Protein AF-A0A6N6T5I9-F1 (afdb_monomer_lite)

Radius of gyration: 15.36 Å; chains: 1; bounding box: 31×39×27 Å

pLDDT: mean 90.08, std 11.07, range [45.84, 98.06]

Sequence (88 aa):
PAQFSCWWDAQAPRVRSRSAESLAAFIEVARGVLDGVTPDPTGGADHYHTIARPEYAMVWPPKWARGREGVTVGRHIFYRLGLSGARA

Secondary structure (DSSP, 8-state):
--SSGGGSGGGHHHHHT--HHHHHHHHHHHHHHHTT-S--TTSS--EEEESSPPTT-SSSS-GGGTT---EEETTEEEE---TTSS--

Foldseek 3Di:
DPLDVCPDPVCVVVVVPDDCVNCVVVVVVVVCVVVVNDDDQFVPFDDKDFPDDDPPDPDPDPPLCPPAQFDDDPRMTTHHQPPVNHDD

Structure (mmCIF, N/CA/C/O backbone):
data_AF-A0A6N6T5I9-F1
#
_entry.id   AF-A0A6N6T5I9-F1
#
loop_
_atom_site.group_PDB
_atom_site.id
_atom_site.type_symbol
_atom_site.label_atom_id
_atom_site.label_alt_id
_atom_site.label_comp_id
_atom_site.label_asym_id
_atom_site.label_entity_id
_atom_site.label_seq_id
_atom_site.pdbx_PDB_ins_code
_atom_site.Cartn_x
_atom_site.Cartn_y
_atom_site.Cartn_z
_atom_site.occupancy
_atom_site.B_iso_or_equiv
_atom_site.auth_seq_id
_atom_site.auth_comp_id
_atom_site.auth_asym_id
_atom_site.auth_atom_id
_atom_site.pdbx_PDB_model_num
ATOM 1 N N . PRO A 1 1 ? 11.107 -0.298 5.970 1.00 60.16 1 PRO A N 1
ATOM 2 C CA . PRO A 1 1 ? 10.918 1.158 6.212 1.00 60.16 1 PRO A CA 1
ATOM 3 C C . PRO A 1 1 ? 10.276 1.837 4.986 1.00 60.16 1 PRO A C 1
ATOM 5 O O . PRO A 1 1 ? 10.472 1.344 3.883 1.00 60.16 1 PRO A O 1
ATOM 8 N N . ALA A 1 2 ? 9.509 2.921 5.174 1.00 76.38 2 ALA A N 1
ATOM 9 C CA . ALA A 1 2 ? 8.815 3.672 4.106 1.00 76.38 2 ALA A CA 1
ATOM 10 C C . ALA A 1 2 ? 7.654 2.956 3.370 1.00 76.38 2 ALA A C 1
ATOM 12 O O . ALA A 1 2 ? 7.322 3.329 2.249 1.00 76.38 2 ALA A O 1
ATOM 13 N N . GLN A 1 3 ? 7.002 1.969 4.001 1.00 82.19 3 GLN A N 1
ATOM 14 C CA . GLN A 1 3 ? 5.843 1.273 3.415 1.00 82.19 3 GLN A CA 1
ATOM 15 C C . GLN A 1 3 ? 4.639 2.203 3.198 1.00 82.19 3 GLN A C 1
ATOM 17 O O . GLN A 1 3 ? 3.892 2.035 2.237 1.00 82.19 3 GLN A O 1
ATOM 22 N N . PHE A 1 4 ? 4.454 3.182 4.086 1.00 87.06 4 PHE A N 1
ATOM 23 C CA . PHE A 1 4 ? 3.396 4.179 3.981 1.00 87.06 4 PHE A CA 1
ATOM 24 C C . PHE A 1 4 ? 4.012 5.571 3.895 1.00 87.06 4 PHE A C 1
ATOM 26 O O . PHE A 1 4 ? 4.855 5.946 4.711 1.00 87.06 4 PHE A O 1
ATOM 33 N N . SER A 1 5 ? 3.570 6.355 2.913 1.00 83.88 5 SER A N 1
ATOM 34 C CA . SER A 1 5 ? 4.082 7.711 2.682 1.00 83.88 5 SER A CA 1
ATOM 35 C C . SER A 1 5 ? 3.768 8.671 3.830 1.00 83.88 5 SER A C 1
ATOM 37 O O . SER A 1 5 ? 4.502 9.632 4.039 1.00 83.88 5 SER A O 1
ATOM 39 N N . CYS A 1 6 ? 2.721 8.399 4.616 1.00 84.94 6 CYS A N 1
ATOM 40 C CA . CYS A 1 6 ? 2.372 9.189 5.798 1.00 84.94 6 CYS A CA 1
ATOM 41 C C . CYS A 1 6 ? 3.419 9.113 6.919 1.00 84.94 6 CYS A C 1
ATOM 43 O O . CYS A 1 6 ? 3.378 9.931 7.831 1.00 84.94 6 CYS A O 1
ATOM 45 N N . TRP A 1 7 ? 4.360 8.168 6.849 1.00 86.94 7 TRP A N 1
ATOM 46 C CA . TRP A 1 7 ? 5.485 8.080 7.779 1.00 86.94 7 TRP A CA 1
ATOM 47 C C . TRP A 1 7 ? 6.603 9.077 7.464 1.00 86.94 7 TRP A C 1
ATOM 49 O O . TRP A 1 7 ? 7.545 9.196 8.239 1.00 86.94 7 TRP A O 1
ATOM 59 N N . TRP A 1 8 ? 6.553 9.752 6.313 1.00 84.44 8 TRP A N 1
ATOM 60 C CA . TRP A 1 8 ? 7.580 10.713 5.919 1.00 84.44 8 TRP A CA 1
ATOM 61 C C . TRP A 1 8 ? 7.255 12.092 6.487 1.00 84.44 8 TRP A C 1
ATOM 63 O O . TRP A 1 8 ? 6.154 12.601 6.273 1.00 84.44 8 TRP A O 1
ATOM 73 N N . ASP A 1 9 ? 8.239 12.748 7.107 1.00 81.75 9 ASP A N 1
ATOM 74 C CA . ASP A 1 9 ? 8.070 14.090 7.686 1.00 81.75 9 ASP A CA 1
ATOM 75 C C . ASP A 1 9 ? 7.589 15.126 6.662 1.00 81.75 9 ASP A C 1
ATOM 77 O O . ASP A 1 9 ? 6.782 15.997 6.983 1.00 81.75 9 ASP A O 1
ATOM 81 N N . ALA A 1 10 ? 7.984 14.981 5.392 1.00 86.81 10 ALA A N 1
ATOM 82 C CA . ALA A 1 10 ? 7.504 15.829 4.300 1.00 86.81 10 ALA A CA 1
ATOM 83 C C . ALA A 1 10 ? 5.972 15.775 4.105 1.00 86.81 10 ALA A C 1
ATOM 85 O O . ALA A 1 10 ? 5.384 16.701 3.550 1.00 86.81 10 ALA A O 1
ATOM 86 N N . GLN A 1 11 ? 5.304 14.707 4.556 1.00 87.31 11 GLN A N 1
ATOM 87 C CA . GLN A 1 11 ? 3.844 14.584 4.526 1.00 87.31 11 GLN A CA 1
ATOM 88 C C . GLN A 1 11 ? 3.173 15.075 5.820 1.00 87.31 11 GLN A C 1
ATOM 90 O O . GLN A 1 11 ? 1.944 15.173 5.850 1.00 87.31 11 GLN A O 1
ATOM 95 N N . ALA A 1 12 ? 3.929 15.432 6.867 1.00 87.88 12 ALA A N 1
ATOM 96 C CA . ALA A 1 12 ? 3.377 15.795 8.171 1.00 87.88 12 ALA A CA 1
ATOM 97 C C . ALA A 1 12 ? 2.315 16.911 8.108 1.00 87.88 12 ALA A C 1
ATOM 99 O O . ALA A 1 12 ? 1.271 16.732 8.735 1.00 87.88 12 ALA A O 1
ATOM 100 N N . PRO A 1 13 ? 2.468 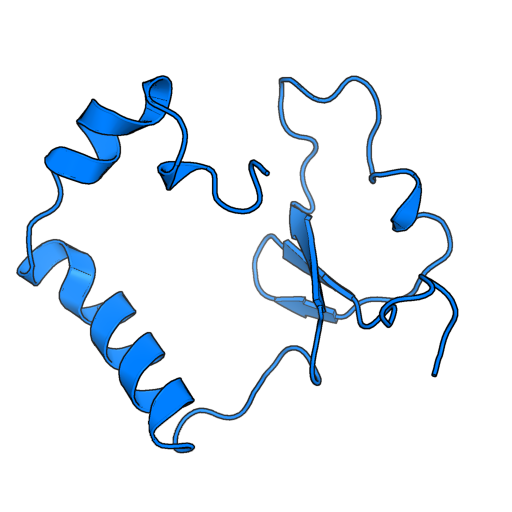18.001 7.323 1.00 92.88 13 PRO A N 1
ATOM 101 C CA . PRO A 1 13 ? 1.415 19.013 7.202 1.00 92.88 13 PRO A CA 1
ATOM 102 C C . PRO A 1 13 ? 0.107 18.456 6.621 1.00 92.88 13 PRO A C 1
ATOM 104 O O . PRO A 1 13 ? -0.982 18.792 7.085 1.00 92.88 13 PRO A O 1
ATOM 107 N N . ARG A 1 14 ? 0.189 17.559 5.629 1.00 89.06 14 ARG A N 1
ATOM 108 C CA . ARG A 1 14 ? -0.991 16.940 5.000 1.00 89.06 14 ARG A CA 1
ATOM 109 C C . ARG A 1 14 ? -1.694 15.955 5.923 1.00 89.06 14 ARG A C 1
ATOM 111 O O . ARG A 1 14 ? -2.915 15.857 5.848 1.00 89.06 14 ARG A O 1
ATOM 118 N N . VAL A 1 15 ? -0.933 15.237 6.750 1.00 89.69 15 VAL A N 1
ATOM 119 C CA . VAL A 1 15 ? -1.455 14.262 7.718 1.00 89.69 15 VAL A CA 1
ATOM 120 C C . VAL A 1 15 ? -2.064 14.979 8.924 1.00 89.69 15 VAL A C 1
ATOM 122 O O . VAL A 1 15 ? -3.209 14.717 9.271 1.00 89.69 15 VAL A O 1
ATOM 125 N N . ARG A 1 16 ? -1.339 15.931 9.525 1.00 89.44 16 ARG A N 1
ATOM 126 C CA . ARG A 1 16 ? -1.767 16.652 10.739 1.00 89.44 16 ARG A CA 1
ATOM 127 C C . ARG A 1 16 ? -2.927 17.623 10.510 1.00 89.44 16 ARG A C 1
ATOM 129 O O . ARG A 1 16 ? -3.575 18.011 11.468 1.00 89.44 16 ARG A O 1
ATOM 136 N N . SER A 1 17 ? -3.194 18.009 9.262 1.00 93.50 17 SER A N 1
ATOM 137 C CA . SER A 1 17 ? -4.353 18.841 8.902 1.00 93.50 17 SER A CA 1
ATOM 138 C C . SER A 1 17 ? -5.665 18.062 8.766 1.00 93.50 17 SER A C 1
ATOM 140 O O . SER A 1 17 ? -6.701 18.669 8.509 1.00 93.50 17 SER A O 1
ATOM 142 N N . ARG A 1 18 ? -5.651 16.729 8.894 1.00 92.62 18 ARG A N 1
ATOM 143 C CA . ARG A 1 18 ? -6.864 15.908 8.791 1.00 92.62 18 ARG A CA 1
ATOM 144 C C . ARG A 1 18 ? -7.620 15.905 10.115 1.00 92.62 18 ARG A C 1
ATOM 146 O O . ARG A 1 18 ? -7.019 15.707 11.165 1.00 92.62 18 ARG A O 1
ATOM 153 N N . SER A 1 19 ? -8.936 16.073 10.048 1.00 93.94 19 SER A N 1
AT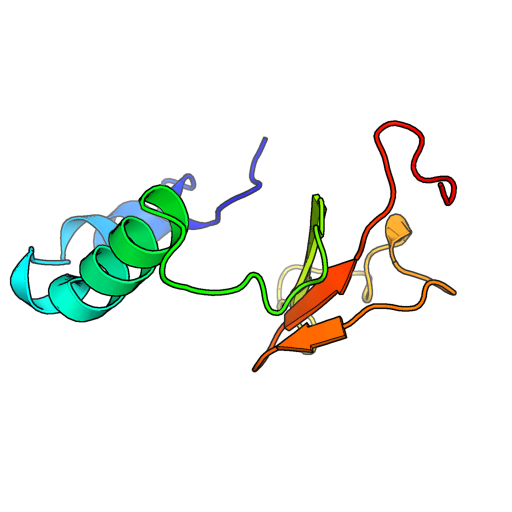OM 154 C CA . SER A 1 19 ? -9.837 15.876 11.185 1.00 93.94 19 SER A CA 1
ATOM 155 C C . SER A 1 19 ? -10.398 14.452 11.200 1.00 93.94 19 SER A C 1
ATOM 157 O O . SER A 1 19 ? -10.346 13.752 10.181 1.00 93.94 19 SER A O 1
ATOM 159 N N . ALA A 1 20 ? -10.967 14.031 12.332 1.00 90.75 20 ALA A N 1
ATOM 160 C CA . ALA A 1 20 ? -11.631 12.734 12.444 1.00 90.75 20 ALA A CA 1
ATOM 161 C C . ALA A 1 20 ? -12.780 12.602 11.432 1.00 90.75 20 ALA A C 1
ATOM 163 O O . ALA A 1 20 ? -12.903 11.578 10.765 1.00 90.75 20 ALA A O 1
ATOM 164 N N . GLU A 1 21 ? -13.551 13.673 11.240 1.00 95.75 21 GLU A N 1
ATOM 165 C CA . GLU A 1 21 ? -14.656 13.738 10.282 1.00 95.75 21 GLU A CA 1
ATOM 166 C C . GLU A 1 21 ? -14.144 13.552 8.849 1.00 95.75 21 GLU A C 1
ATOM 168 O O . GLU A 1 21 ? -14.704 12.770 8.085 1.00 95.75 21 GLU A O 1
ATOM 173 N N . SER A 1 22 ? -13.022 14.194 8.496 1.00 95.19 22 SER A N 1
ATOM 174 C CA . SER A 1 22 ? -12.414 14.054 7.164 1.00 95.19 22 SER A CA 1
ATOM 175 C C . SER A 1 22 ? -11.889 12.642 6.871 1.00 95.19 22 SER A C 1
ATOM 177 O O . SER A 1 22 ? -11.649 12.299 5.713 1.00 95.19 22 SER A O 1
ATOM 179 N N . LEU A 1 23 ? -11.691 11.833 7.916 1.00 94.19 23 LEU A N 1
ATOM 180 C CA . LEU A 1 23 ? -11.187 10.466 7.834 1.00 94.19 23 LEU A CA 1
ATOM 181 C C . LEU A 1 23 ? -12.267 9.408 8.092 1.00 94.19 23 LEU A C 1
ATOM 183 O O . LEU A 1 23 ? -11.956 8.222 7.994 1.00 94.19 23 LEU A O 1
ATOM 187 N N . ALA A 1 24 ? -13.508 9.806 8.391 1.00 96.44 24 ALA A N 1
ATOM 188 C CA . ALA A 1 24 ? -14.567 8.908 8.851 1.00 96.44 24 ALA A CA 1
ATOM 189 C C . ALA A 1 24 ? -14.763 7.701 7.919 1.00 96.44 24 ALA A C 1
ATOM 191 O O . ALA A 1 24 ? -14.676 6.561 8.371 1.00 96.44 24 ALA A O 1
ATOM 192 N N . ALA A 1 25 ? -14.876 7.938 6.609 1.00 95.81 25 ALA A N 1
ATOM 193 C CA . ALA A 1 25 ? -15.028 6.870 5.619 1.00 95.81 25 ALA A CA 1
ATOM 194 C C . ALA A 1 25 ? -13.847 5.875 5.613 1.00 95.81 25 ALA A C 1
ATOM 196 O O . ALA A 1 25 ? -14.038 4.674 5.440 1.00 95.81 25 ALA A O 1
ATOM 197 N N . PHE A 1 26 ? -12.612 6.343 5.834 1.00 93.88 26 PHE A N 1
ATOM 198 C CA . PHE A 1 26 ? -11.445 5.456 5.911 1.00 93.88 26 PHE A CA 1
ATOM 199 C C . PHE A 1 26 ? -11.428 4.644 7.210 1.00 93.88 26 PHE A C 1
ATOM 201 O O . PHE A 1 26 ? -11.038 3.478 7.197 1.00 93.88 26 PHE A O 1
ATOM 208 N N . ILE A 1 27 ? -11.862 5.246 8.322 1.00 95.12 27 ILE A N 1
ATOM 209 C CA . ILE A 1 27 ? -11.981 4.572 9.622 1.00 95.12 27 ILE A CA 1
ATOM 210 C C . ILE A 1 27 ? -13.048 3.474 9.558 1.00 95.12 27 ILE A C 1
ATOM 212 O O . ILE A 1 27 ? -12.816 2.379 10.065 1.00 95.12 27 ILE A O 1
ATOM 216 N N . GLU A 1 28 ? -14.187 3.736 8.917 1.00 96.19 28 GLU A N 1
ATOM 217 C CA . GLU A 1 28 ? -15.250 2.745 8.710 1.00 96.19 28 GLU A CA 1
ATOM 218 C C . GLU A 1 28 ? -14.759 1.546 7.898 1.00 96.19 28 GLU A C 1
ATOM 220 O O . GLU A 1 28 ? -14.941 0.406 8.323 1.00 96.19 28 GLU A O 1
ATOM 225 N N . VAL A 1 29 ? -14.055 1.787 6.787 1.00 95.19 29 VAL A N 1
ATOM 226 C CA . VAL A 1 29 ? -13.453 0.708 5.988 1.00 95.19 29 VAL A CA 1
ATOM 227 C C . VAL A 1 29 ? -12.452 -0.095 6.819 1.00 95.19 29 VAL A C 1
ATOM 229 O O . VAL A 1 29 ? -12.494 -1.324 6.799 1.00 95.19 29 VAL A O 1
ATOM 232 N N . ALA A 1 30 ? -11.577 0.575 7.576 1.00 94.88 30 ALA A N 1
ATOM 233 C CA . ALA A 1 30 ? -10.588 -0.099 8.414 1.00 94.88 30 ALA A CA 1
ATOM 234 C C . ALA A 1 30 ? -11.245 -0.988 9.482 1.00 94.88 30 ALA A C 1
ATOM 236 O O . ALA A 1 30 ? -10.825 -2.129 9.663 1.00 94.88 30 ALA A O 1
ATOM 237 N N . ARG A 1 31 ? -12.298 -0.498 10.148 1.00 96.88 31 ARG A N 1
ATOM 238 C CA . ARG A 1 31 ? -13.080 -1.288 11.112 1.00 96.88 31 ARG A CA 1
ATOM 239 C C . ARG A 1 31 ? -13.747 -2.484 10.445 1.00 96.88 31 ARG A C 1
ATOM 241 O O . ARG A 1 31 ? -13.569 -3.596 10.917 1.00 96.88 31 ARG A O 1
ATOM 248 N N . GLY A 1 32 ? -14.402 -2.282 9.302 1.00 97.00 32 GLY A N 1
ATOM 249 C CA . GLY A 1 32 ? -15.040 -3.372 8.564 1.00 97.00 32 GLY A CA 1
ATOM 250 C C . GLY A 1 32 ? -14.064 -4.484 8.166 1.00 97.00 32 GLY A C 1
ATOM 251 O O . GLY A 1 32 ? -14.428 -5.655 8.215 1.00 97.00 32 GLY A O 1
ATOM 252 N N . VAL A 1 33 ? -12.816 -4.146 7.824 1.00 95.31 33 VAL A N 1
ATOM 253 C CA . VAL A 1 33 ? -11.765 -5.145 7.561 1.00 95.31 33 VAL A CA 1
ATOM 254 C C . VAL A 1 33 ? -11.362 -5.887 8.840 1.00 95.31 33 VAL A C 1
ATOM 256 O O . VAL A 1 33 ? -11.257 -7.110 8.817 1.00 95.31 33 VAL A O 1
ATOM 259 N N . LEU A 1 34 ? -11.155 -5.176 9.955 1.00 95.94 34 LEU A N 1
ATOM 260 C CA . LEU A 1 34 ? -10.775 -5.786 11.239 1.00 95.94 34 LEU A CA 1
ATOM 261 C C . LEU A 1 34 ? -11.872 -6.693 11.813 1.00 95.94 34 LEU A C 1
ATOM 263 O O . LEU A 1 34 ? -11.561 -7.740 12.374 1.00 95.94 34 LEU A O 1
ATOM 267 N N . ASP A 1 35 ? -13.135 -6.316 11.623 1.00 97.12 35 ASP A N 1
ATOM 268 C CA . ASP A 1 35 ? -14.305 -7.067 12.086 1.00 97.12 35 ASP A CA 1
ATOM 269 C C . ASP A 1 35 ? -14.679 -8.225 11.137 1.00 97.12 35 ASP A C 1
ATOM 271 O O . ASP A 1 35 ? -15.621 -8.971 11.400 1.00 97.12 35 ASP A O 1
ATOM 275 N N . GLY A 1 36 ? -13.966 -8.385 10.014 1.00 94.88 36 GLY A N 1
ATOM 276 C CA . GLY A 1 36 ? -14.229 -9.427 9.015 1.00 94.88 36 GLY A CA 1
ATOM 277 C C . GLY A 1 36 ? -15.489 -9.202 8.171 1.00 94.88 36 GLY A C 1
ATOM 278 O O . GLY A 1 36 ? -15.935 -10.114 7.478 1.00 94.88 36 GLY A O 1
ATOM 279 N N . VAL A 1 37 ? -16.066 -7.999 8.214 1.00 97.00 37 VAL A N 1
ATOM 280 C CA . VAL A 1 37 ? -17.263 -7.611 7.450 1.00 97.00 37 VAL A CA 1
ATOM 281 C C . VAL A 1 37 ? -16.910 -7.269 6.003 1.00 97.00 37 VAL A C 1
ATOM 283 O O . VAL A 1 37 ? -17.654 -7.611 5.085 1.00 97.00 37 VAL A O 1
ATOM 286 N N . THR A 1 38 ? -15.778 -6.599 5.788 1.00 95.06 38 THR A N 1
ATOM 287 C CA . THR A 1 38 ? -15.302 -6.204 4.459 1.00 95.06 38 THR A CA 1
ATOM 288 C C . THR A 1 38 ? -14.426 -7.319 3.879 1.00 95.06 38 THR A C 1
ATOM 290 O O . THR A 1 38 ? -13.347 -7.565 4.423 1.00 95.06 38 THR A O 1
ATOM 293 N N . PRO A 1 39 ? -14.826 -7.979 2.772 1.00 94.31 39 PRO A N 1
ATOM 294 C CA . PRO A 1 39 ? -13.985 -8.973 2.109 1.00 94.31 39 PRO A CA 1
ATOM 295 C C . PRO A 1 39 ? -12.678 -8.349 1.622 1.00 94.31 39 PRO A C 1
ATOM 297 O O . PRO A 1 39 ? -12.673 -7.199 1.189 1.00 94.31 39 PRO A O 1
ATOM 300 N N . ASP A 1 40 ? -11.587 -9.114 1.632 1.00 94.50 40 ASP A N 1
ATOM 301 C CA . ASP A 1 40 ? -10.309 -8.661 1.082 1.00 94.50 40 ASP A CA 1
ATOM 302 C C . ASP A 1 40 ? -10.332 -8.704 -0.460 1.00 94.50 40 ASP A C 1
ATOM 304 O O . ASP A 1 40 ? -10.272 -9.792 -1.043 1.00 94.50 40 ASP A O 1
ATOM 308 N N . PRO A 1 41 ? -10.371 -7.549 -1.155 1.00 94.50 41 PRO A N 1
ATOM 309 C CA . PRO A 1 41 ? -10.403 -7.521 -2.614 1.00 94.50 41 PRO A CA 1
ATOM 310 C C . PRO A 1 41 ? -9.036 -7.834 -3.244 1.00 94.50 41 PRO A C 1
ATOM 312 O O . PRO A 1 41 ? -8.932 -7.918 -4.465 1.00 94.50 41 PRO A O 1
ATOM 315 N N . THR A 1 42 ? -7.975 -7.957 -2.441 1.00 95.38 42 THR A N 1
ATOM 316 C CA . THR A 1 42 ? -6.595 -8.147 -2.908 1.00 95.38 42 THR A CA 1
ATOM 317 C C . THR A 1 42 ? -6.159 -9.612 -2.935 1.00 95.38 42 THR A C 1
ATOM 319 O O . THR A 1 42 ? -5.111 -9.918 -3.503 1.00 95.38 42 THR A O 1
ATOM 322 N N . GLY A 1 43 ? -6.947 -10.522 -2.350 1.00 91.75 43 GLY A N 1
ATOM 323 C CA . GLY A 1 43 ? -6.617 -11.949 -2.293 1.00 91.75 43 GLY A CA 1
ATOM 324 C C . GLY A 1 43 ? -5.426 -12.265 -1.379 1.00 91.75 43 GLY A C 1
ATOM 325 O O . GL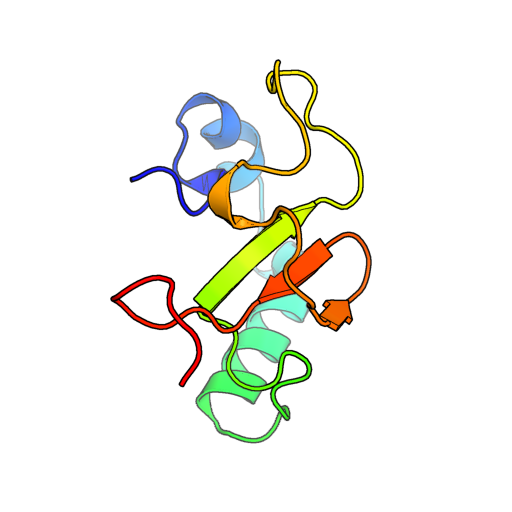Y A 1 43 ? -4.628 -13.158 -1.671 1.00 91.75 43 GLY A O 1
ATOM 326 N N . GLY A 1 44 ? -5.279 -11.523 -0.283 1.00 92.56 44 GLY A N 1
ATOM 327 C CA . GLY A 1 44 ? -4.201 -11.658 0.686 1.00 92.56 44 GLY A CA 1
ATOM 328 C C . GLY A 1 44 ? -2.875 -11.130 0.156 1.00 92.56 44 GLY A C 1
ATOM 329 O O . GLY A 1 44 ? -1.866 -11.835 0.251 1.00 92.56 44 GLY A O 1
ATOM 330 N N . ALA A 1 45 ? -2.890 -9.942 -0.450 1.00 95.06 45 ALA A N 1
ATOM 331 C CA . ALA A 1 45 ? -1.689 -9.287 -0.943 1.00 95.06 45 ALA A CA 1
ATOM 332 C C . ALA A 1 45 ? -0.778 -8.816 0.200 1.00 95.06 45 ALA A C 1
ATOM 334 O O . ALA A 1 45 ? -1.234 -8.358 1.245 1.00 95.06 45 ALA A O 1
ATOM 335 N N . ASP A 1 46 ? 0.528 -8.880 -0.037 1.00 93.44 46 ASP A N 1
ATOM 336 C CA . ASP A 1 46 ? 1.581 -8.438 0.883 1.00 93.44 46 ASP A CA 1
ATOM 337 C C . ASP A 1 46 ? 2.451 -7.315 0.294 1.00 93.44 46 ASP A C 1
ATOM 339 O O . ASP A 1 46 ? 3.228 -6.687 1.011 1.00 93.44 46 ASP A O 1
ATOM 343 N N . HIS A 1 47 ? 2.297 -7.018 -0.999 1.00 94.06 47 HIS A N 1
ATOM 344 C CA . HIS A 1 47 ? 2.987 -5.929 -1.685 1.00 94.06 47 HIS A CA 1
ATOM 345 C C . HIS A 1 47 ? 2.026 -5.173 -2.598 1.00 94.06 47 HIS A C 1
ATOM 347 O O . HIS A 1 47 ? 1.083 -5.739 -3.151 1.00 94.06 47 HIS A O 1
ATOM 353 N N . TYR A 1 48 ? 2.288 -3.886 -2.811 1.00 95.69 48 TYR A N 1
ATOM 354 C CA . TYR A 1 48 ? 1.548 -3.089 -3.783 1.00 95.69 48 TYR A CA 1
ATOM 355 C C . TYR A 1 48 ? 2.411 -1.974 -4.370 1.00 95.69 48 TYR A C 1
ATOM 357 O O . TYR A 1 48 ? 3.400 -1.543 -3.771 1.00 95.69 48 TYR A O 1
ATOM 365 N N . HIS A 1 49 ? 2.032 -1.494 -5.551 1.00 95.56 49 HIS A N 1
ATOM 366 C CA . HIS A 1 49 ? 2.569 -0.262 -6.119 1.00 95.56 49 HIS A CA 1
ATOM 367 C C . HIS A 1 49 ? 1.497 0.493 -6.914 1.00 95.56 49 HIS A C 1
ATOM 369 O O . HIS A 1 49 ? 0.471 -0.069 -7.294 1.00 95.56 49 HIS A O 1
ATOM 375 N N . THR A 1 50 ? 1.710 1.783 -7.171 1.00 96.38 50 THR A N 1
ATOM 376 C CA . THR A 1 50 ? 0.818 2.585 -8.024 1.00 96.38 50 THR A CA 1
ATOM 377 C C . THR A 1 50 ? 0.908 2.161 -9.491 1.00 96.38 50 THR A C 1
ATOM 379 O O . THR A 1 50 ? 1.959 1.765 -9.981 1.00 96.38 50 THR A O 1
ATOM 382 N N . ILE A 1 51 ? -0.170 2.279 -10.259 1.00 96.75 51 ILE A N 1
ATOM 383 C CA . ILE A 1 51 ? -0.095 2.037 -11.709 1.00 96.75 51 ILE A CA 1
ATOM 384 C C . ILE A 1 51 ? 0.827 3.085 -12.351 1.00 96.75 51 ILE A C 1
ATOM 386 O O . ILE A 1 51 ? 1.775 2.753 -13.060 1.00 96.75 51 ILE A O 1
ATOM 390 N N . ALA A 1 52 ? 0.592 4.360 -12.031 1.00 96.50 52 ALA A N 1
ATOM 391 C CA . ALA A 1 52 ? 1.429 5.459 -12.488 1.00 96.50 52 ALA A CA 1
ATOM 392 C C . ALA A 1 52 ? 2.794 5.448 -11.785 1.00 96.50 52 ALA A C 1
ATOM 394 O O . ALA A 1 52 ? 2.870 5.243 -10.571 1.00 96.50 52 ALA A O 1
ATOM 395 N N . ARG A 1 53 ? 3.854 5.732 -12.548 1.00 95.69 53 ARG A N 1
ATOM 396 C CA . ARG A 1 53 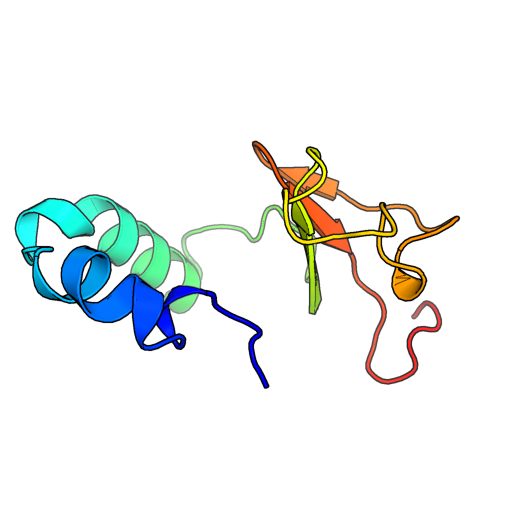? 5.207 5.932 -12.023 1.00 95.69 53 ARG A CA 1
ATOM 397 C C . ARG A 1 53 ? 5.226 7.145 -11.080 1.00 95.69 53 ARG A C 1
ATOM 399 O O . ARG A 1 53 ? 4.883 8.238 -11.531 1.00 95.69 53 ARG A O 1
ATOM 406 N N . PRO A 1 54 ? 5.650 6.994 -9.814 1.00 91.06 54 PRO A N 1
ATOM 407 C CA . PRO A 1 54 ? 5.910 8.133 -8.944 1.00 91.06 54 PRO A CA 1
ATOM 408 C C . PRO A 1 54 ? 7.033 9.002 -9.515 1.00 91.06 54 PRO A C 1
ATOM 410 O O . PRO A 1 54 ? 8.000 8.478 -10.061 1.00 91.06 54 PRO A O 1
ATOM 413 N N . GLU A 1 55 ? 6.941 10.320 -9.356 1.00 90.88 55 GLU A N 1
ATOM 414 C CA . GLU A 1 55 ? 7.910 11.271 -9.921 1.00 90.88 55 GLU A CA 1
ATOM 415 C C . GLU A 1 55 ? 9.356 10.976 -9.491 1.00 90.88 55 GLU A C 1
ATOM 417 O O . GLU A 1 55 ? 10.267 10.970 -10.318 1.00 90.88 55 GLU A O 1
ATOM 422 N N . TYR A 1 56 ? 9.541 10.613 -8.220 1.00 86.12 56 TYR A N 1
ATOM 423 C CA . TYR A 1 56 ? 10.840 10.257 -7.644 1.00 86.12 56 TYR A CA 1
ATOM 424 C C . TYR A 1 56 ? 11.410 8.922 -8.156 1.00 86.12 56 TYR A C 1
ATOM 426 O O . TYR A 1 56 ? 12.578 8.615 -7.921 1.00 86.12 56 TYR A O 1
ATOM 434 N N . ALA A 1 57 ? 10.602 8.077 -8.804 1.00 90.75 57 ALA A N 1
ATOM 435 C CA . ALA A 1 57 ? 11.022 6.741 -9.200 1.00 90.75 57 ALA A CA 1
ATOM 436 C C . ALA A 1 57 ? 11.723 6.773 -10.563 1.00 90.75 57 ALA A C 1
ATOM 438 O O . ALA A 1 57 ? 11.085 6.959 -11.601 1.00 90.75 57 ALA A O 1
ATOM 439 N N . MET A 1 58 ? 13.031 6.511 -10.578 1.00 94.12 58 MET A N 1
ATOM 440 C CA . MET A 1 58 ? 13.797 6.343 -11.822 1.00 94.12 58 MET A CA 1
ATOM 441 C C . MET A 1 58 ? 13.401 5.086 -12.606 1.00 94.12 58 MET A C 1
ATOM 443 O O . MET A 1 58 ? 13.565 5.026 -13.820 1.00 94.12 58 MET A O 1
ATOM 447 N N . VAL A 1 59 ? 12.900 4.062 -11.912 1.00 94.62 59 VAL A N 1
ATOM 448 C CA . VAL A 1 59 ? 12.561 2.759 -12.486 1.00 94.62 59 VAL A CA 1
ATOM 449 C C . VAL A 1 59 ? 11.139 2.382 -12.089 1.00 94.62 59 VAL A C 1
ATOM 451 O O . VAL A 1 59 ? 10.819 2.390 -10.902 1.00 94.62 59 VAL A O 1
ATOM 454 N N . TRP A 1 60 ? 10.309 2.012 -13.071 1.00 95.62 60 TRP A N 1
ATOM 455 C CA . TRP A 1 60 ? 8.931 1.561 -12.857 1.00 95.62 60 TRP A CA 1
ATOM 456 C C . TRP A 1 60 ? 8.518 0.476 -13.868 1.00 95.62 60 TRP A C 1
ATOM 458 O O . TRP A 1 60 ? 8.924 0.581 -15.025 1.00 95.62 60 TRP A O 1
ATOM 468 N N . PRO A 1 61 ? 7.737 -0.551 -13.477 1.00 95.62 61 PRO A N 1
ATOM 469 C CA . PRO A 1 61 ? 7.365 -0.895 -12.101 1.00 95.62 61 PRO A CA 1
ATOM 470 C C . PRO A 1 61 ? 8.595 -1.317 -11.269 1.00 95.62 61 PRO A C 1
ATOM 472 O O . PRO A 1 61 ? 9.680 -1.539 -11.834 1.00 95.62 61 PRO A O 1
ATOM 475 N N . PRO A 1 62 ? 8.471 -1.412 -9.930 1.00 93.75 62 PRO A N 1
ATOM 476 C CA . PRO A 1 62 ? 9.547 -1.899 -9.073 1.00 93.75 62 PRO A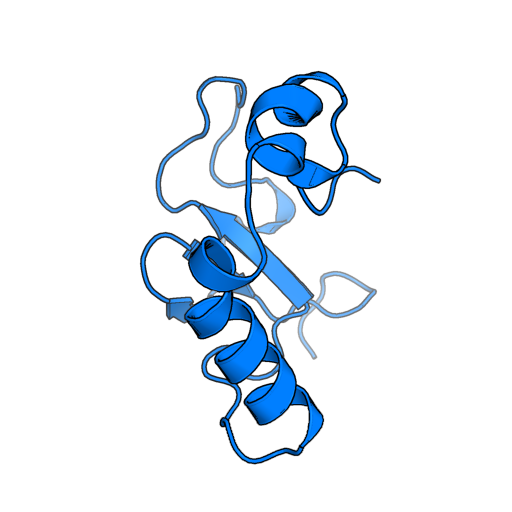 CA 1
ATOM 477 C C . PRO A 1 62 ? 10.089 -3.249 -9.552 1.00 93.75 62 PRO A C 1
ATOM 479 O O . PRO A 1 62 ? 9.340 -4.084 -10.055 1.00 93.75 62 PRO A O 1
ATOM 482 N N . LYS A 1 63 ? 11.396 -3.496 -9.378 1.00 94.12 63 LYS A N 1
ATOM 483 C CA . LYS A 1 63 ? 12.042 -4.738 -9.852 1.00 94.12 63 LYS A CA 1
ATOM 484 C C . LYS A 1 63 ? 11.340 -5.999 -9.338 1.00 94.12 63 LYS A C 1
ATOM 486 O O . LYS A 1 63 ? 11.203 -6.951 -10.096 1.00 94.12 63 LYS A O 1
ATOM 491 N N . TRP A 1 64 ? 10.859 -5.971 -8.094 1.00 92.12 64 TRP A N 1
ATOM 492 C CA . TRP A 1 64 ? 10.139 -7.083 -7.475 1.00 92.12 64 TRP A CA 1
ATOM 493 C C . TRP A 1 64 ? 8.784 -7.380 -8.133 1.00 92.12 64 TRP A C 1
ATOM 495 O O . TRP A 1 64 ? 8.294 -8.484 -7.969 1.00 92.12 64 TRP A O 1
ATOM 505 N N . ALA A 1 65 ? 8.184 -6.450 -8.880 1.00 95.38 65 ALA A N 1
ATOM 506 C CA . ALA A 1 65 ? 6.873 -6.626 -9.514 1.00 95.38 65 ALA A CA 1
ATOM 507 C C . ALA A 1 65 ? 6.958 -7.137 -10.963 1.00 95.38 65 ALA A C 1
ATOM 509 O O . ALA A 1 65 ? 5.963 -7.567 -11.543 1.00 95.38 65 ALA A O 1
ATOM 510 N N . ARG A 1 66 ? 8.139 -7.066 -11.588 1.00 94.25 66 ARG A N 1
ATOM 511 C CA . ARG A 1 66 ? 8.306 -7.380 -13.014 1.00 94.25 66 ARG A CA 1
ATOM 512 C C . ARG A 1 66 ? 8.017 -8.852 -13.295 1.00 94.25 66 ARG A C 1
ATOM 514 O O . ARG A 1 66 ? 8.562 -9.723 -12.624 1.00 94.25 66 ARG A O 1
ATOM 521 N N . GLY A 1 67 ? 7.194 -9.106 -14.313 1.00 93.25 67 GLY A N 1
ATOM 522 C CA . GLY A 1 67 ? 6.803 -10.460 -14.717 1.00 93.25 67 GLY A CA 1
ATOM 523 C C . GLY A 1 67 ? 5.886 -11.170 -13.718 1.00 93.25 67 GLY A C 1
ATOM 524 O O . GLY A 1 67 ? 5.701 -12.377 -13.832 1.00 93.25 67 GLY A O 1
ATOM 525 N N . ARG A 1 68 ? 5.335 -10.449 -12.732 1.00 94.38 68 ARG A N 1
ATOM 526 C CA . ARG A 1 68 ? 4.398 -10.994 -11.748 1.00 94.38 68 ARG A CA 1
ATOM 527 C C . ARG A 1 68 ? 2.990 -10.514 -12.044 1.00 94.38 68 ARG A C 1
ATOM 529 O O . ARG A 1 68 ? 2.789 -9.366 -12.435 1.00 94.38 68 ARG A O 1
ATOM 536 N N . GLU A 1 69 ? 2.030 -11.392 -11.812 1.00 94.00 69 GLU A N 1
ATOM 537 C CA . GLU A 1 69 ? 0.610 -11.077 -11.907 1.00 94.00 69 GLU A CA 1
ATOM 538 C C . GLU A 1 69 ? 0.121 -10.526 -10.568 1.00 94.00 69 GLU A C 1
ATOM 540 O O . GLU A 1 69 ? 0.496 -11.024 -9.504 1.00 94.00 69 GLU A O 1
ATOM 545 N N . GLY A 1 70 ? -0.698 -9.482 -10.631 1.00 95.38 70 GLY A N 1
ATOM 546 C CA . GLY A 1 70 ? -1.291 -8.837 -9.469 1.00 95.38 70 GLY A CA 1
ATOM 547 C C . GLY A 1 70 ? -2.734 -8.427 -9.744 1.00 95.38 70 GLY A C 1
ATOM 548 O O . GLY A 1 70 ? -3.180 -8.411 -10.892 1.00 95.38 70 GLY A O 1
ATOM 549 N N . VAL A 1 71 ? -3.459 -8.091 -8.683 1.00 97.62 71 VAL A N 1
ATOM 550 C CA . VAL A 1 71 ? -4.851 -7.636 -8.742 1.00 97.62 71 VAL A CA 1
ATOM 551 C C . VAL A 1 71 ? -4.880 -6.113 -8.743 1.00 97.62 71 VAL A C 1
ATOM 553 O O . VAL A 1 71 ? -4.272 -5.468 -7.889 1.00 97.62 71 VAL A O 1
ATOM 556 N N . THR A 1 72 ? -5.594 -5.520 -9.696 1.00 97.88 72 THR A N 1
ATOM 557 C CA . THR A 1 72 ? -5.762 -4.065 -9.758 1.00 97.88 72 THR A CA 1
ATOM 558 C C . THR A 1 72 ? -6.954 -3.634 -8.913 1.00 97.88 72 THR A C 1
ATOM 560 O O . THR A 1 72 ? -8.080 -4.052 -9.173 1.00 97.88 72 THR A O 1
ATOM 563 N N . VAL A 1 73 ? -6.723 -2.738 -7.951 1.00 96.75 73 VAL A N 1
ATOM 564 C CA . VAL A 1 73 ? -7.785 -2.072 -7.182 1.00 96.75 73 VAL A CA 1
ATOM 565 C C . VAL A 1 73 ? -7.548 -0.565 -7.239 1.00 96.75 73 VAL A C 1
ATOM 567 O O . VAL A 1 73 ? -6.566 -0.032 -6.710 1.00 96.75 73 VAL A O 1
ATOM 570 N N . GLY A 1 74 ? -8.442 0.143 -7.929 1.00 96.12 74 GLY A N 1
ATOM 571 C CA . GLY A 1 74 ? -8.301 1.574 -8.183 1.00 96.12 74 GLY A CA 1
ATOM 572 C C . GLY A 1 74 ? -7.005 1.900 -8.933 1.00 96.12 74 GLY A C 1
ATOM 573 O O . GLY A 1 74 ? -6.802 1.473 -10.064 1.00 96.12 74 GLY A O 1
ATOM 574 N N . ARG A 1 75 ? -6.123 2.689 -8.306 1.00 97.38 75 ARG A N 1
ATOM 575 C CA . ARG A 1 75 ? -4.851 3.154 -8.900 1.00 97.38 75 ARG A CA 1
ATOM 576 C C . ARG A 1 75 ? -3.634 2.325 -8.481 1.00 97.38 75 ARG A C 1
ATOM 578 O O . ARG A 1 75 ? -2.505 2.766 -8.711 1.00 97.38 75 ARG A O 1
ATOM 585 N N . HIS A 1 76 ? -3.847 1.169 -7.861 1.00 97.38 76 HIS A N 1
ATOM 586 C CA . HIS A 1 76 ? -2.788 0.307 -7.349 1.00 97.38 76 HIS A CA 1
ATOM 587 C C . HIS A 1 76 ? -2.901 -1.105 -7.916 1.00 97.38 76 HIS A C 1
ATOM 589 O O . HIS A 1 76 ? -3.998 -1.575 -8.216 1.00 97.38 76 HIS A O 1
ATOM 595 N N . ILE A 1 77 ? -1.752 -1.768 -8.019 1.00 98.06 77 ILE A N 1
ATOM 596 C CA . ILE A 1 77 ? -1.639 -3.194 -8.315 1.00 98.06 77 ILE A CA 1
ATOM 597 C C . ILE A 1 77 ? -1.111 -3.882 -7.057 1.00 98.06 77 ILE A C 1
ATOM 599 O O . ILE A 1 77 ? -0.102 -3.447 -6.495 1.00 98.06 77 ILE A O 1
ATOM 603 N N . PHE A 1 78 ? -1.814 -4.921 -6.619 1.00 97.25 78 PHE A N 1
ATOM 604 C CA . PHE A 1 78 ? -1.564 -5.691 -5.406 1.00 97.25 78 PHE A CA 1
ATOM 605 C C . PHE A 1 78 ? -1.031 -7.079 -5.755 1.00 97.25 78 PHE A C 1
ATOM 607 O O . PHE A 1 78 ? -1.490 -7.704 -6.708 1.00 97.25 78 PHE A O 1
ATOM 614 N N . TYR A 1 79 ? -0.070 -7.567 -4.980 1.00 96.25 79 TYR A N 1
ATOM 615 C CA . TYR A 1 79 ? 0.641 -8.814 -5.234 1.00 96.25 79 TYR A CA 1
ATOM 616 C C . TYR A 1 79 ? 0.727 -9.645 -3.959 1.00 96.25 79 TYR A C 1
ATOM 618 O O . TYR A 1 79 ? 0.914 -9.094 -2.876 1.00 96.25 79 TYR A O 1
ATOM 626 N N . ARG A 1 80 ? 0.662 -10.969 -4.109 1.00 93.94 80 ARG A N 1
ATOM 627 C CA . ARG A 1 80 ? 0.964 -11.945 -3.058 1.00 93.94 80 ARG A CA 1
ATOM 628 C C . ARG A 1 80 ? 2.275 -12.643 -3.403 1.00 93.94 80 ARG A C 1
ATOM 630 O O . ARG A 1 80 ? 2.316 -13.462 -4.321 1.00 93.94 80 ARG A O 1
ATOM 637 N N . LEU A 1 81 ? 3.353 -12.266 -2.725 1.00 90.06 81 LEU A N 1
ATOM 638 C CA . LEU A 1 81 ? 4.717 -12.676 -3.068 1.00 90.06 81 LEU A CA 1
ATOM 639 C C . LEU A 1 81 ? 5.370 -13.573 -2.012 1.00 90.06 81 LEU A C 1
ATOM 641 O O . LEU A 1 81 ? 6.385 -14.197 -2.317 1.00 90.06 81 LEU A O 1
ATOM 645 N N . GLY A 1 82 ? 4.810 -13.639 -0.803 1.00 82.75 82 GLY A N 1
ATOM 646 C CA . GLY A 1 82 ? 5.383 -14.340 0.338 1.00 82.75 82 GLY A CA 1
ATOM 647 C C . GLY A 1 82 ? 6.662 -13.678 0.862 1.00 82.75 82 GLY A C 1
ATOM 648 O O . GLY A 1 82 ? 7.255 -12.801 0.232 1.00 82.75 82 GLY A O 1
ATOM 649 N N . LEU A 1 83 ? 7.142 -14.144 2.020 1.00 71.75 83 LEU A N 1
ATOM 650 C CA . LEU A 1 83 ? 8.383 -13.648 2.640 1.00 71.75 83 LEU A CA 1
ATOM 651 C C . LEU A 1 83 ? 9.637 -13.894 1.777 1.00 71.75 83 LEU A C 1
ATOM 653 O O . LEU A 1 83 ? 10.648 -13.221 1.952 1.00 71.75 83 LEU A O 1
ATOM 657 N N . SER A 1 84 ? 9.580 -14.849 0.845 1.00 64.94 84 SER A N 1
ATOM 658 C CA . SER A 1 84 ? 10.668 -15.199 -0.077 1.00 64.94 84 SER A CA 1
ATOM 659 C C . SER A 1 84 ? 10.619 -14.427 -1.397 1.00 64.94 84 SER A C 1
ATOM 661 O O . SER A 1 84 ? 11.551 -14.514 -2.198 1.00 64.94 84 SER A O 1
ATOM 663 N N . GLY A 1 85 ? 9.526 -13.712 -1.678 1.00 56.38 85 GLY A N 1
ATOM 664 C CA . GLY A 1 85 ? 9.280 -13.173 -3.006 1.00 56.38 85 GLY A CA 1
ATOM 665 C C . GLY A 1 85 ? 9.133 -14.259 -4.083 1.00 56.38 85 GLY A C 1
ATOM 666 O O . GLY A 1 85 ? 9.205 -13.919 -5.261 1.00 56.38 85 GLY A O 1
ATOM 667 N N . ALA A 1 86 ? 8.958 -15.531 -3.733 1.00 47.97 86 ALA A N 1
ATOM 668 C CA . ALA A 1 86 ? 8.632 -16.613 -4.654 1.00 47.97 86 ALA A CA 1
ATOM 669 C C . ALA A 1 86 ? 7.196 -17.066 -4.367 1.00 47.97 86 ALA A C 1
ATOM 671 O O . ALA A 1 86 ? 6.792 -17.094 -3.206 1.00 47.97 86 ALA A O 1
ATOM 672 N N . ARG A 1 87 ? 6.428 -17.378 -5.422 1.00 47.47 87 ARG A N 1
ATOM 673 C CA . ARG A 1 87 ? 5.028 -17.829 -5.318 1.00 47.47 87 ARG A CA 1
ATOM 674 C C . ARG A 1 87 ? 4.877 -18.873 -4.198 1.00 47.47 87 ARG A C 1
ATOM 676 O O . ARG A 1 87 ? 5.689 -19.794 -4.119 1.00 47.47 87 ARG A O 1
ATOM 683 N N . ALA A 1 88 ? 3.839 -18.705 -3.378 1.00 45.84 88 ALA A N 1
ATOM 684 C CA . ALA A 1 8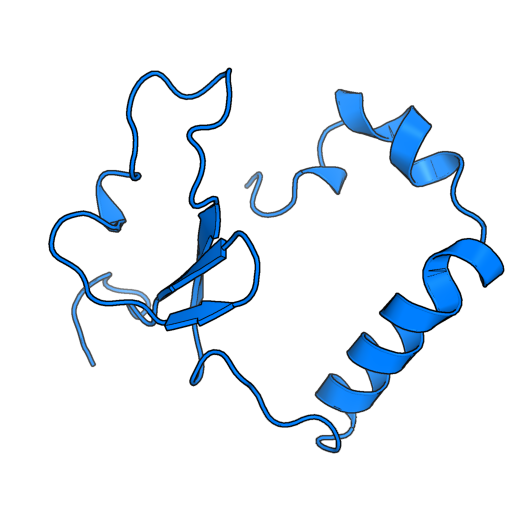8 ? 3.194 -19.835 -2.716 1.00 45.84 88 ALA A CA 1
ATOM 685 C C . ALA A 1 88 ? 2.434 -20.660 -3.763 1.00 45.84 88 ALA A C 1
ATOM 687 O O . ALA A 1 88 ? 1.943 -20.035 -4.737 1.00 45.84 88 ALA A O 1
#